Protein AF-A0A258JWQ2-F1 (afdb_monomer_lite)

Radius of gyration: 14.99 Å; chains: 1; bounding box: 40×22×32 Å

Structure (mmCIF, N/CA/C/O backbone):
data_AF-A0A258JWQ2-F1
#
_entry.id   AF-A0A258JWQ2-F1
#
loop_
_atom_site.group_PDB
_atom_site.id
_atom_site.type_symbol
_atom_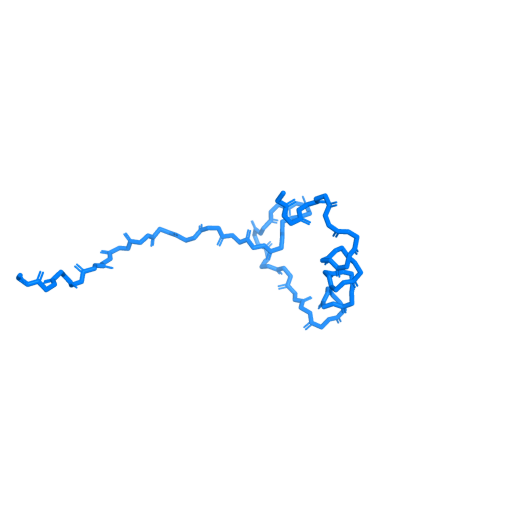site.label_atom_id
_atom_site.label_alt_id
_atom_site.label_comp_id
_atom_site.label_asym_id
_atom_site.label_entity_id
_atom_site.label_seq_id
_atom_site.pdbx_PDB_ins_code
_atom_site.Cartn_x
_atom_site.Cartn_y
_atom_site.Cartn_z
_atom_site.occupancy
_atom_site.B_iso_or_equiv
_atom_site.auth_seq_id
_atom_site.auth_comp_id
_atom_site.auth_asym_id
_atom_site.auth_atom_id
_atom_site.pdbx_PDB_model_num
ATOM 1 N N . MET A 1 1 ? -8.353 0.619 -13.253 1.00 64.44 1 MET A N 1
ATOM 2 C CA . MET A 1 1 ? -7.930 1.148 -11.940 1.00 64.44 1 MET A CA 1
ATOM 3 C C . MET A 1 1 ? -6.411 1.140 -11.875 1.00 64.44 1 MET A C 1
ATOM 5 O O . MET A 1 1 ? -5.806 0.365 -12.607 1.00 64.44 1 MET A O 1
ATOM 9 N N . ASP A 1 2 ? -5.842 2.030 -11.068 1.00 86.81 2 ASP A N 1
ATOM 10 C CA . ASP A 1 2 ? -4.437 2.465 -10.953 1.00 86.81 2 ASP A CA 1
ATOM 11 C C . ASP A 1 2 ? -3.334 1.452 -11.294 1.00 86.81 2 ASP A C 1
ATOM 13 O O . ASP A 1 2 ? -2.390 1.804 -12.000 1.00 86.81 2 ASP A O 1
ATOM 17 N N . ALA A 1 3 ? -3.477 0.185 -10.894 1.00 88.69 3 ALA A N 1
ATOM 18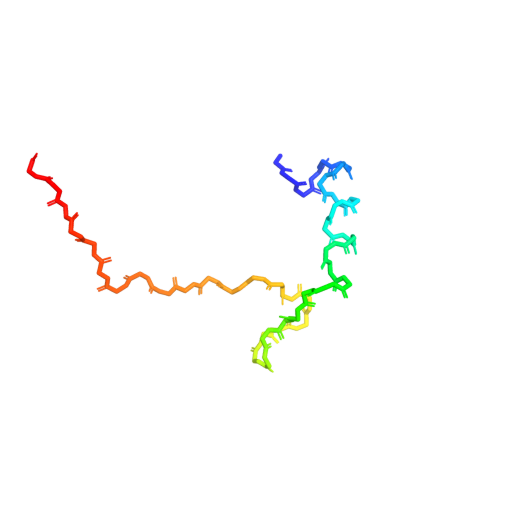 C CA . ALA A 1 3 ? -2.534 -0.887 -11.231 1.00 88.69 3 ALA A CA 1
ATOM 19 C C . ALA A 1 3 ? -2.281 -1.044 -12.747 1.00 88.69 3 ALA A C 1
ATOM 21 O O . ALA A 1 3 ? -1.175 -1.369 -13.161 1.00 88.69 3 ALA A O 1
ATOM 22 N N . ASN A 1 4 ? -3.286 -0.762 -13.582 1.00 94.75 4 ASN A N 1
ATOM 23 C CA . ASN A 1 4 ? -3.182 -0.857 -15.042 1.00 94.75 4 ASN A CA 1
ATOM 24 C C . ASN A 1 4 ? -2.868 0.490 -15.717 1.00 94.75 4 ASN A C 1
ATOM 26 O O . ASN A 1 4 ? -2.903 0.570 -16.943 1.00 94.75 4 ASN A O 1
ATOM 30 N N . ASN A 1 5 ? -2.628 1.564 -14.954 1.00 97.44 5 ASN A N 1
ATOM 31 C CA . ASN A 1 5 ? -2.290 2.876 -15.504 1.00 97.44 5 ASN A CA 1
ATOM 32 C C . ASN A 1 5 ? -0.759 3.053 -15.539 1.00 97.44 5 ASN A C 1
ATOM 34 O O . ASN A 1 5 ? -0.155 3.207 -14.475 1.00 97.44 5 ASN A O 1
ATOM 38 N N . PRO A 1 6 ? -0.125 3.112 -16.726 1.00 96.88 6 PRO A N 1
ATOM 39 C CA . PRO A 1 6 ? 1.329 3.232 -16.841 1.00 96.88 6 PRO A CA 1
ATOM 40 C C . PRO A 1 6 ? 1.905 4.454 -16.119 1.00 96.88 6 PRO A C 1
ATOM 42 O O . PRO A 1 6 ? 2.962 4.363 -15.505 1.00 96.88 6 PRO A O 1
ATOM 45 N N . LYS A 1 7 ? 1.18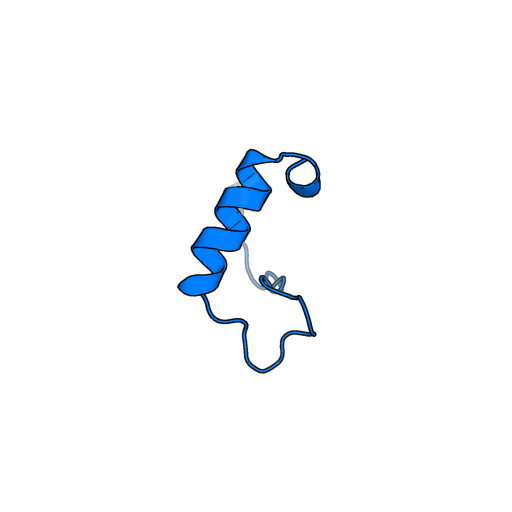6 5.586 -16.119 1.00 97.50 7 LYS A N 1
ATOM 46 C CA . LYS A 1 7 ? 1.641 6.803 -15.433 1.00 97.50 7 LYS A CA 1
ATOM 47 C C . LYS A 1 7 ? 1.617 6.682 -13.918 1.00 97.50 7 LYS A C 1
ATOM 49 O O . LYS A 1 7 ? 2.463 7.277 -13.259 1.00 97.50 7 LYS A O 1
ATOM 54 N N . VAL A 1 8 ? 0.696 5.891 -13.371 1.00 96.00 8 VAL A N 1
ATOM 55 C CA . VAL A 1 8 ? 0.706 5.589 -11.938 1.00 96.00 8 VAL A CA 1
ATOM 56 C C . VAL A 1 8 ? 1.899 4.699 -11.600 1.00 96.00 8 VAL A C 1
ATOM 58 O O . VAL A 1 8 ? 2.575 4.966 -10.619 1.00 96.00 8 VAL A O 1
ATOM 61 N N . GLN A 1 9 ? 2.222 3.707 -12.433 1.00 95.81 9 GLN A N 1
ATOM 62 C CA . GLN A 1 9 ? 3.374 2.832 -12.183 1.00 95.81 9 GLN A CA 1
ATOM 63 C C . GLN A 1 9 ? 4.709 3.597 -12.242 1.00 95.81 9 GLN A C 1
ATOM 65 O O . GLN A 1 9 ? 5.511 3.481 -11.320 1.00 95.81 9 GLN A O 1
ATOM 70 N N . GLU A 1 10 ? 4.904 4.461 -13.249 1.00 97.62 10 GLU A N 1
ATOM 71 C CA . GLU A 1 10 ? 6.077 5.355 -13.332 1.00 97.62 10 GLU A CA 1
ATOM 72 C C . GLU A 1 10 ? 6.228 6.220 -12.063 1.00 97.62 10 GLU A C 1
ATOM 74 O O . GLU A 1 10 ? 7.326 6.409 -11.533 1.00 97.62 10 GLU A O 1
ATOM 79 N N . TRP A 1 11 ? 5.111 6.750 -11.560 1.00 95.81 11 TRP A N 1
ATOM 80 C CA . TRP A 1 11 ? 5.078 7.543 -10.335 1.00 95.81 11 TRP A CA 1
ATOM 81 C C . TRP A 1 11 ? 5.403 6.711 -9.086 1.00 95.81 11 TRP A C 1
ATOM 83 O O . TRP A 1 11 ? 6.183 7.149 -8.237 1.00 95.81 11 TRP A O 1
ATOM 93 N N . GLU A 1 12 ? 4.841 5.507 -8.975 1.00 94.44 12 GLU A N 1
ATOM 94 C CA . GLU A 1 12 ? 5.077 4.595 -7.854 1.00 94.44 12 GLU A CA 1
ATOM 95 C C . GLU A 1 12 ? 6.555 4.190 -7.750 1.00 94.44 12 GLU A C 1
ATOM 97 O O . GLU A 1 12 ? 7.119 4.233 -6.650 1.00 94.44 12 GLU A O 1
ATOM 102 N N . GLU A 1 13 ? 7.204 3.893 -8.882 1.00 94.06 13 GLU A N 1
ATOM 103 C CA . GLU A 1 13 ? 8.642 3.604 -8.967 1.00 94.06 13 GLU A CA 1
ATOM 104 C C . GLU A 1 13 ? 9.505 4.795 -8.529 1.00 94.06 13 GLU A C 1
ATOM 106 O O . GLU A 1 13 ? 10.496 4.628 -7.810 1.00 94.06 13 GLU A O 1
ATOM 111 N N . LEU A 1 14 ? 9.134 6.014 -8.939 1.00 96.81 14 LEU A N 1
ATOM 112 C CA . LEU A 1 14 ? 9.839 7.229 -8.536 1.00 96.81 14 LEU A CA 1
ATOM 113 C C . LEU A 1 14 ? 9.723 7.463 -7.026 1.00 96.81 14 LEU A C 1
ATOM 115 O O . LEU A 1 14 ? 10.730 7.714 -6.362 1.00 96.81 14 LEU A O 1
ATOM 119 N N . MET A 1 15 ? 8.509 7.378 -6.479 1.00 95.88 15 MET A N 1
ATOM 120 C CA . MET A 1 15 ? 8.247 7.655 -5.064 1.00 95.88 15 MET A CA 1
ATOM 121 C C . MET A 1 15 ? 8.850 6.610 -4.129 1.00 95.88 15 MET A C 1
ATOM 123 O O . MET A 1 15 ? 9.260 6.952 -3.021 1.00 95.88 15 MET A O 1
ATOM 127 N N . TRP A 1 16 ? 8.987 5.360 -4.579 1.00 92.94 16 TRP A N 1
ATOM 128 C CA . TRP A 1 16 ? 9.628 4.299 -3.799 1.00 92.94 16 TRP A CA 1
ATOM 129 C C . TRP A 1 16 ? 11.074 4.625 -3.396 1.00 92.94 16 TRP A C 1
ATOM 131 O O . TRP A 1 16 ? 11.552 4.144 -2.377 1.00 92.94 16 TRP A O 1
ATOM 141 N N . LYS A 1 17 ? 11.766 5.500 -4.137 1.00 95.31 17 LYS A N 1
ATOM 142 C CA . LYS A 1 17 ? 13.127 5.952 -3.792 1.00 95.31 17 LYS A CA 1
ATOM 143 C C . LYS A 1 17 ? 13.179 6.836 -2.544 1.00 95.31 17 LYS A C 1
ATOM 145 O O . LYS A 1 17 ? 14.238 6.968 -1.940 1.00 95.31 17 LYS A O 1
ATOM 150 N N . PHE A 1 18 ? 12.060 7.464 -2.192 1.00 96.06 18 PHE A N 1
ATOM 151 C CA . PHE A 1 18 ? 11.958 8.423 -1.089 1.00 96.06 18 PHE A CA 1
ATOM 152 C C . PHE A 1 18 ? 11.114 7.901 0.074 1.00 96.06 18 PHE A C 1
ATOM 154 O O . PHE A 1 18 ? 11.065 8.523 1.132 1.00 96.06 18 PHE A O 1
ATOM 161 N N . GLN A 1 19 ? 10.424 6.782 -0.126 1.00 93.69 19 GLN A N 1
ATOM 162 C CA . GLN A 1 19 ? 9.529 6.177 0.848 1.00 93.69 19 GLN A CA 1
ATOM 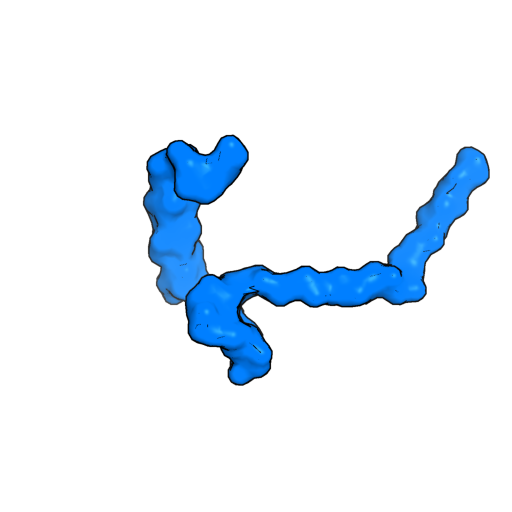163 C C . GLN A 1 19 ? 10.151 4.899 1.397 1.00 93.69 19 GLN A C 1
ATOM 165 O O . GLN A 1 19 ? 10.891 4.201 0.711 1.00 93.69 19 GLN A O 1
ATOM 170 N N . GLN A 1 20 ? 9.825 4.581 2.643 1.00 91.06 20 GLN A N 1
ATOM 171 C CA . GLN A 1 20 ? 10.292 3.373 3.301 1.00 91.06 20 GLN A CA 1
ATOM 172 C C . GLN A 1 20 ? 9.086 2.551 3.743 1.00 91.06 20 GLN A C 1
ATOM 174 O O . GLN A 1 20 ? 8.191 3.066 4.413 1.00 91.06 20 GLN A O 1
ATOM 179 N N . ALA A 1 21 ? 9.073 1.271 3.370 1.00 92.94 21 ALA A N 1
ATOM 180 C CA . ALA A 1 21 ? 8.094 0.330 3.891 1.00 92.94 21 ALA A CA 1
ATOM 181 C C . ALA A 1 21 ? 8.266 0.174 5.408 1.00 92.94 21 ALA A C 1
ATOM 183 O O . ALA A 1 21 ? 9.378 0.236 5.940 1.00 92.94 21 ALA A O 1
ATOM 184 N N . LEU A 1 22 ? 7.158 -0.043 6.111 1.00 93.62 22 LEU A N 1
ATOM 185 C CA . LEU A 1 22 ? 7.207 -0.266 7.550 1.00 93.62 22 LEU A CA 1
ATOM 186 C C . LEU A 1 22 ? 7.950 -1.580 7.865 1.00 93.62 22 LEU A C 1
ATOM 188 O O . LEU A 1 22 ? 7.833 -2.534 7.096 1.00 93.62 22 LEU A O 1
ATOM 192 N N . PRO A 1 23 ? 8.680 -1.675 8.996 1.00 92.88 23 PRO A N 1
ATOM 193 C CA . PRO A 1 23 ? 9.548 -2.825 9.289 1.00 92.88 23 PRO A CA 1
ATOM 194 C C . PRO A 1 23 ? 8.846 -4.189 9.316 1.00 92.88 23 PRO A C 1
ATOM 196 O O . PRO A 1 23 ? 9.491 -5.224 9.196 1.00 92.88 23 PRO A O 1
ATOM 199 N N . PHE A 1 24 ? 7.530 -4.184 9.511 1.00 93.06 24 PHE A N 1
ATOM 200 C CA . PHE A 1 24 ? 6.675 -5.362 9.627 1.00 93.06 24 PHE A CA 1
ATOM 201 C C . PHE A 1 24 ? 5.747 -5.559 8.416 1.00 93.06 24 PHE A C 1
ATOM 203 O O . PHE A 1 24 ? 4.895 -6.444 8.444 1.00 93.06 24 PHE A O 1
ATOM 210 N N . ALA A 1 25 ? 5.902 -4.752 7.361 1.00 94.12 25 ALA A N 1
ATOM 211 C CA . ALA A 1 25 ? 5.203 -4.957 6.098 1.00 94.12 25 ALA A CA 1
ATOM 212 C C . ALA A 1 25 ? 5.719 -6.226 5.399 1.00 94.12 25 ALA A C 1
ATOM 214 O O . ALA A 1 25 ? 6.902 -6.571 5.504 1.00 94.12 25 ALA A O 1
ATOM 215 N N . LYS A 1 26 ? 4.852 -6.938 4.670 1.00 90.94 26 LYS A N 1
ATOM 216 C CA . LYS A 1 26 ? 5.297 -8.080 3.860 1.00 90.94 26 LYS A CA 1
ATOM 217 C C . LYS A 1 26 ? 6.130 -7.597 2.675 1.00 90.94 26 LYS A C 1
ATOM 219 O O . LYS A 1 26 ? 6.100 -6.432 2.283 1.00 90.94 26 LYS A O 1
ATOM 224 N N . SER A 1 27 ? 6.870 -8.522 2.066 1.00 87.69 27 SER A N 1
ATOM 225 C CA . SER A 1 27 ? 7.630 -8.220 0.852 1.00 87.69 27 SER A CA 1
ATOM 226 C C . SER A 1 27 ? 6.709 -7.660 -0.237 1.00 87.69 27 SER A C 1
ATOM 228 O O . SER A 1 27 ? 5.692 -8.268 -0.566 1.00 87.69 27 SER A O 1
ATOM 230 N N . GLY A 1 28 ? 7.064 -6.487 -0.765 1.00 84.44 28 GLY A N 1
ATOM 231 C CA . GLY A 1 28 ? 6.279 -5.776 -1.775 1.00 84.44 28 GLY A CA 1
ATOM 232 C C . GLY A 1 28 ? 5.125 -4.925 -1.230 1.00 84.44 28 GLY A C 1
ATOM 233 O O . GLY A 1 28 ? 4.489 -4.223 -2.012 1.00 84.44 28 GLY A O 1
ATOM 234 N N . GLU A 1 29 ?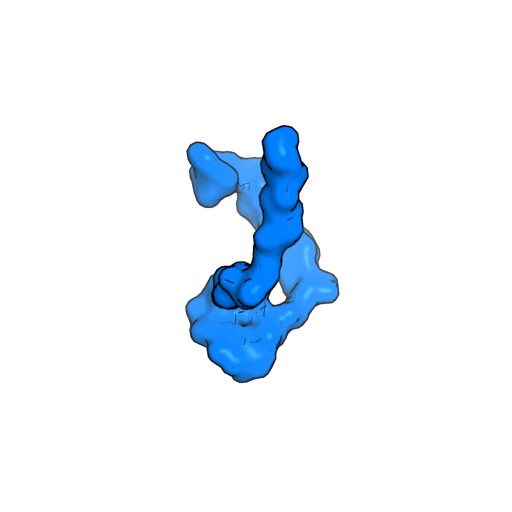 4.854 -4.924 0.080 1.00 89.50 29 GLU A N 1
ATOM 235 C CA . GLU A 1 29 ? 3.818 -4.066 0.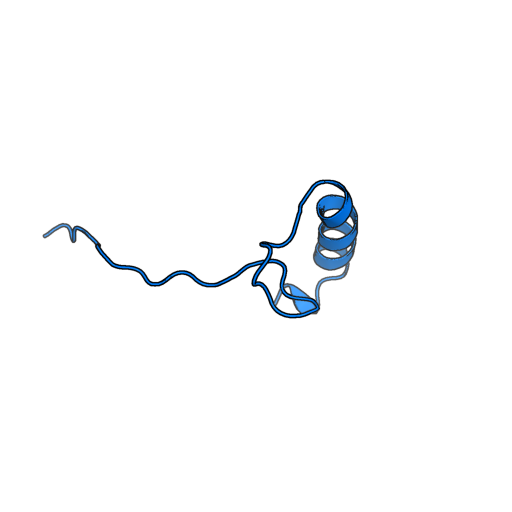662 1.00 89.50 29 GLU A CA 1
ATOM 236 C C . GLU A 1 29 ? 4.355 -2.657 0.934 1.00 89.50 29 GLU A C 1
ATOM 238 O O . GLU A 1 29 ? 5.195 -2.425 1.803 1.00 89.50 29 GLU A O 1
ATOM 243 N N . LYS A 1 30 ? 3.828 -1.694 0.176 1.00 86.81 30 LYS A N 1
ATOM 244 C CA . LYS A 1 30 ? 4.104 -0.264 0.343 1.00 86.81 30 LYS A CA 1
ATOM 245 C C . LYS A 1 30 ? 3.230 0.389 1.402 1.00 86.81 30 LYS A C 1
ATOM 247 O O . LYS A 1 30 ? 3.705 1.154 2.236 1.00 86.81 30 LYS A O 1
ATOM 252 N N . TRP A 1 31 ? 1.943 0.082 1.334 1.00 89.25 31 TRP A N 1
ATOM 253 C CA . TRP A 1 31 ? 0.903 0.652 2.170 1.00 89.25 31 TRP A CA 1
ATOM 254 C C . TRP A 1 31 ? 0.267 -0.476 2.966 1.00 89.25 31 TRP A C 1
ATOM 256 O O . TRP A 1 31 ? -0.120 -1.493 2.395 1.00 89.25 31 TRP A O 1
ATOM 266 N N . MET A 1 32 ? 0.138 -0.286 4.276 1.00 90.56 32 MET A N 1
ATOM 267 C CA . MET A 1 32 ? -0.627 -1.194 5.122 1.00 90.56 32 MET A CA 1
ATOM 268 C C . MET A 1 32 ? -1.944 -0.540 5.492 1.00 90.56 32 MET A C 1
ATOM 270 O O . MET A 1 32 ? -1.980 0.599 5.959 1.00 90.56 32 MET A O 1
ATOM 274 N N . LEU A 1 33 ? -3.029 -1.277 5.277 1.00 91.75 33 LEU A N 1
ATOM 275 C CA . LEU A 1 33 ? -4.345 -0.846 5.707 1.00 91.75 33 LEU A CA 1
ATOM 276 C C . LEU A 1 33 ? -4.385 -0.826 7.237 1.00 91.75 33 LEU A C 1
ATOM 278 O O . LEU A 1 33 ? -4.078 -1.826 7.885 1.00 91.75 33 LEU A O 1
ATOM 282 N N . MET A 1 34 ? -4.771 0.311 7.805 1.00 93.31 34 MET A N 1
ATOM 283 C CA . MET A 1 34 ? -4.983 0.442 9.242 1.00 93.31 34 MET A CA 1
ATOM 284 C C . MET A 1 34 ? -6.448 0.206 9.597 1.00 93.31 34 MET A C 1
ATOM 286 O O . MET A 1 34 ? -7.353 0.505 8.814 1.00 93.31 34 MET A O 1
ATOM 290 N N . GLU A 1 35 ? -6.681 -0.299 10.805 1.00 95.31 35 GLU A N 1
ATOM 291 C CA . GLU A 1 35 ? -8.023 -0.426 11.356 1.00 95.31 35 GLU A CA 1
ATOM 292 C C . GLU A 1 35 ? -8.563 0.953 11.754 1.00 95.31 35 GLU A C 1
ATOM 294 O O . GLU A 1 35 ? -7.936 1.706 12.503 1.00 95.31 35 GLU A O 1
ATOM 299 N N . LYS A 1 36 ? -9.749 1.298 11.250 1.00 96.00 36 LYS A N 1
ATOM 300 C CA . LYS A 1 36 ? -10.449 2.516 11.655 1.00 96.00 36 LYS A CA 1
ATOM 301 C C . LYS A 1 36 ? -11.110 2.283 13.013 1.00 96.00 36 LYS A C 1
ATOM 303 O O . LYS A 1 36 ? -12.133 1.612 13.087 1.00 96.00 36 LYS A O 1
ATOM 308 N N . ILE A 1 37 ? -10.558 2.888 14.062 1.00 97.38 37 ILE A N 1
ATOM 309 C CA . ILE A 1 37 ? -11.035 2.706 15.446 1.00 97.38 37 ILE A CA 1
ATOM 310 C C . ILE A 1 37 ? -12.066 3.747 15.905 1.00 97.38 37 ILE A C 1
ATOM 312 O O . ILE A 1 37 ? -12.687 3.587 16.952 1.00 97.38 37 ILE A O 1
ATOM 316 N N . PHE A 1 38 ? -12.240 4.835 15.155 1.00 96.06 38 PHE A N 1
ATOM 317 C CA . PHE A 1 38 ? -13.155 5.916 15.506 1.00 96.06 38 PHE A CA 1
ATOM 318 C C . PHE A 1 38 ? -13.646 6.644 14.253 1.00 96.06 38 PHE A C 1
ATOM 320 O O . PHE A 1 38 ? -12.896 6.837 13.297 1.00 96.06 38 PHE A O 1
ATOM 327 N N . GLU A 1 39 ? -14.904 7.073 14.278 1.00 96.00 39 GLU A N 1
ATOM 328 C CA . GLU A 1 39 ? -15.506 7.959 13.285 1.00 96.00 39 GLU A CA 1
ATOM 329 C C . GLU A 1 39 ? -16.641 8.735 13.961 1.00 96.00 39 GLU A C 1
ATOM 331 O O . GLU A 1 39 ? -17.610 8.136 14.431 1.00 96.00 39 GLU A O 1
ATOM 336 N N . LEU A 1 40 ? -16.533 10.065 14.017 1.00 94.38 40 LEU A N 1
ATOM 337 C CA . LEU A 1 40 ? -17.641 10.908 14.456 1.00 94.38 40 LEU A CA 1
ATOM 338 C C . LEU A 1 40 ? -18.587 11.117 13.274 1.00 94.38 40 LEU A C 1
ATOM 340 O O . LEU A 1 40 ? -18.235 11.796 12.311 1.00 94.38 40 LEU A O 1
ATOM 344 N N . LYS A 1 41 ? -19.787 10.545 13.350 1.00 90.31 41 LYS A N 1
ATOM 345 C CA . LYS A 1 41 ? -20.834 10.794 12.356 1.00 90.31 41 LYS A CA 1
ATOM 346 C C . LYS A 1 41 ? -21.552 12.098 12.689 1.00 90.31 41 LYS A C 1
ATOM 348 O O . LYS A 1 41 ? -21.962 12.301 13.831 1.00 90.31 41 LYS A O 1
ATOM 353 N N . SER A 1 42 ? -21.714 12.966 11.698 1.00 81.50 42 SER A N 1
ATOM 354 C CA . SER A 1 42 ? -22.687 14.058 11.758 1.00 81.50 42 SER A CA 1
ATOM 355 C C . SER A 1 42 ? -24.113 13.502 11.653 1.00 81.50 42 SER A C 1
ATOM 357 O O . SER A 1 42 ? -24.322 12.493 10.976 1.00 81.50 42 SER A O 1
ATOM 359 N N . LEU A 1 43 ? -25.046 14.151 12.361 1.00 66.75 43 LEU A N 1
ATOM 360 C CA . LEU A 1 43 ? -26.486 13.851 12.372 1.00 66.75 43 LEU A CA 1
ATOM 361 C C . LEU A 1 43 ? -27.132 14.042 10.996 1.00 66.75 43 LEU A C 1
ATOM 363 O O . LEU A 1 43 ? -26.713 14.984 10.284 1.00 66.75 43 LEU A O 1
#

pLDDT: mean 91.78, std 6.85, range [64.44, 97.62]

Secondary structure (DSSP, 8-state):
-GGG-HHHHHHHHHHHTT----TTSPTT----PPP--------

Foldseek 3Di:
DLVPDVVSVVVVVVCVVVADADPPDPVPDRDDDDDDPDDDDDD

Sequence (43 aa):
MDANNPKVQEWEELMWKFQQALPFAKSGEKWMLMEKIFELKSL